Protein AF-A0A3P6THF8-F1 (afdb_monomer_lite)

Structure (mmCIF, N/CA/C/O backbone):
data_AF-A0A3P6THF8-F1
#
_entry.id   AF-A0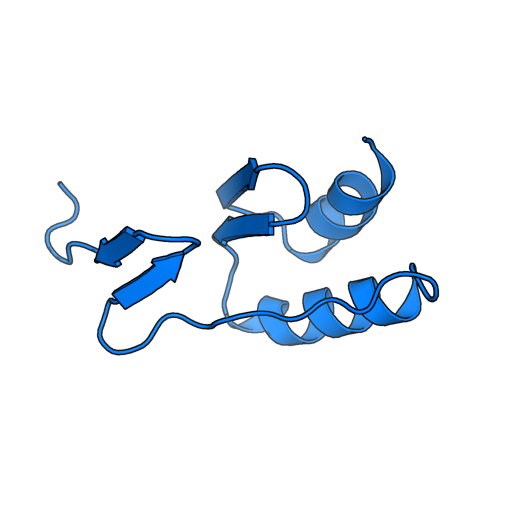A3P6THF8-F1
#
loop_
_atom_site.group_PDB
_atom_site.id
_atom_site.type_symbol
_atom_site.label_atom_id
_atom_site.label_alt_id
_atom_site.label_comp_id
_atom_site.label_asym_id
_atom_site.label_entity_id
_atom_site.label_seq_id
_atom_site.pdbx_PDB_ins_code
_atom_site.Cartn_x
_atom_site.Cartn_y
_atom_site.Cartn_z
_atom_site.occupancy
_atom_site.B_iso_or_equiv
_atom_site.auth_seq_id
_atom_site.auth_comp_id
_atom_site.auth_asym_id
_atom_site.auth_atom_id
_atom_site.pdbx_PDB_model_num
ATOM 1 N N . MET A 1 1 ? 0.459 -12.576 -14.243 1.00 51.00 1 MET A N 1
ATOM 2 C CA . MET A 1 1 ? -0.098 -12.463 -12.878 1.00 51.00 1 MET A CA 1
ATOM 3 C C . MET A 1 1 ? 0.952 -12.515 -11.758 1.00 51.00 1 MET A C 1
ATOM 5 O O . MET A 1 1 ? 0.549 -12.504 -10.619 1.00 51.00 1 MET A O 1
ATOM 9 N N . GLN A 1 2 ? 2.264 -12.615 -12.039 1.00 62.69 2 GLN A N 1
ATOM 10 C CA . GLN A 1 2 ? 3.271 -12.895 -10.994 1.00 62.69 2 GLN A CA 1
ATOM 11 C C . GLN A 1 2 ? 4.197 -11.715 -10.662 1.00 62.69 2 GLN A C 1
ATOM 13 O O . GLN A 1 2 ? 4.834 -11.723 -9.619 1.00 62.69 2 GLN A O 1
ATOM 18 N N . ARG A 1 3 ? 4.318 -10.706 -11.538 1.00 80.69 3 ARG A N 1
ATOM 19 C CA . ARG A 1 3 ? 5.336 -9.654 -11.370 1.00 80.69 3 ARG A CA 1
ATOM 20 C C . ARG A 1 3 ? 5.022 -8.674 -10.242 1.00 80.69 3 ARG A C 1
ATOM 22 O O . ARG A 1 3 ? 5.945 -8.284 -9.543 1.00 80.69 3 ARG A O 1
ATOM 29 N N . LEU A 1 4 ? 3.761 -8.277 -10.069 1.00 85.81 4 LEU A N 1
ATOM 30 C CA . LEU A 1 4 ? 3.404 -7.266 -9.075 1.00 85.81 4 LEU A CA 1
ATOM 31 C C . LEU A 1 4 ? 3.584 -7.811 -7.655 1.00 85.81 4 LEU A C 1
ATOM 33 O O . LEU A 1 4 ? 4.285 -7.209 -6.846 1.00 85.81 4 LEU A O 1
ATOM 37 N N . GLU A 1 5 ? 3.026 -8.989 -7.390 1.00 88.69 5 GLU A N 1
ATOM 38 C CA . GLU A 1 5 ? 3.133 -9.689 -6.112 1.00 88.69 5 GLU A CA 1
ATOM 39 C C . GLU A 1 5 ? 4.587 -10.080 -5.802 1.00 88.69 5 GLU A C 1
ATOM 41 O O . GLU A 1 5 ? 5.041 -9.882 -4.677 1.00 88.69 5 GLU A O 1
ATOM 46 N N . ALA A 1 6 ? 5.355 -10.547 -6.798 1.00 89.62 6 ALA A N 1
ATOM 47 C CA . ALA A 1 6 ? 6.770 -10.890 -6.611 1.00 89.62 6 ALA A CA 1
ATOM 48 C C . ALA A 1 6 ? 7.645 -9.684 -6.236 1.00 89.62 6 ALA A C 1
ATOM 50 O O . ALA A 1 6 ? 8.637 -9.854 -5.531 1.00 89.62 6 ALA A O 1
ATOM 51 N N . ILE A 1 7 ? 7.287 -8.474 -6.679 1.00 89.31 7 ILE A N 1
ATOM 52 C CA . ILE A 1 7 ? 7.963 -7.238 -6.265 1.00 89.31 7 ILE A CA 1
ATOM 53 C C . ILE A 1 7 ? 7.442 -6.794 -4.893 1.00 89.31 7 ILE A C 1
ATOM 55 O O . ILE A 1 7 ? 8.224 -6.463 -4.006 1.00 89.31 7 ILE A O 1
ATOM 59 N N . ALA A 1 8 ? 6.125 -6.795 -4.691 1.00 89.38 8 ALA A N 1
ATOM 60 C CA . ALA A 1 8 ? 5.507 -6.208 -3.508 1.00 89.38 8 ALA A CA 1
ATOM 61 C C . ALA A 1 8 ? 5.711 -7.028 -2.223 1.00 89.38 8 ALA A C 1
ATOM 63 O O . ALA A 1 8 ? 5.912 -6.446 -1.153 1.00 89.38 8 ALA A O 1
ATOM 64 N N . PHE A 1 9 ? 5.664 -8.362 -2.301 1.00 90.75 9 PHE A N 1
ATOM 65 C CA . PHE A 1 9 ? 5.671 -9.224 -1.114 1.00 90.75 9 PHE A CA 1
ATOM 66 C C . PHE A 1 9 ? 7.000 -9.172 -0.348 1.00 90.75 9 PHE A C 1
ATOM 68 O O . PHE A 1 9 ? 6.952 -8.971 0.868 1.00 90.75 9 PHE A O 1
ATOM 75 N N . PRO A 1 10 ? 8.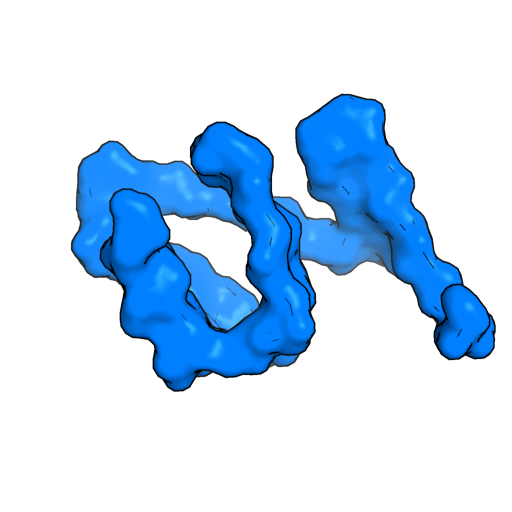179 -9.243 -0.998 1.00 91.38 10 PRO A N 1
ATOM 76 C CA . PRO A 1 10 ? 9.454 -9.086 -0.299 1.00 91.38 10 PRO A CA 1
ATOM 77 C C . PRO A 1 10 ? 9.648 -7.694 0.322 1.00 91.38 10 PRO A C 1
ATOM 79 O O . PRO A 1 10 ? 10.305 -7.570 1.352 1.00 91.38 10 PRO A O 1
ATOM 82 N N . LEU A 1 11 ? 9.076 -6.644 -0.281 1.00 90.06 11 LEU A N 1
ATOM 83 C CA . LEU A 1 11 ? 9.272 -5.254 0.153 1.00 90.06 11 LEU A CA 1
ATOM 84 C C . LEU A 1 11 ? 8.385 -4.872 1.341 1.00 90.06 11 LEU A C 1
ATOM 86 O O . LEU A 1 11 ? 8.828 -4.206 2.280 1.00 90.06 11 LEU A O 1
ATOM 90 N N . ALA A 1 12 ? 7.113 -5.260 1.282 1.00 90.50 12 ALA A N 1
ATOM 91 C CA . ALA A 1 12 ? 6.096 -4.778 2.209 1.00 90.50 12 ALA A CA 1
ATOM 92 C C . ALA A 1 12 ? 5.493 -5.873 3.094 1.00 90.50 12 ALA A C 1
ATOM 94 O O . ALA A 1 12 ? 4.816 -5.543 4.063 1.00 90.50 12 ALA A O 1
ATOM 95 N N . ASN A 1 13 ? 5.734 -7.152 2.787 1.00 91.00 13 ASN A N 1
ATOM 96 C CA . ASN A 1 13 ? 5.153 -8.303 3.481 1.00 91.00 13 ASN A CA 1
ATOM 97 C C . ASN A 1 13 ? 3.684 -8.053 3.903 1.00 91.00 13 ASN A C 1
ATOM 99 O O . ASN A 1 13 ? 3.395 -7.935 5.102 1.00 91.00 13 ASN A O 1
ATOM 103 N N . PRO A 1 14 ? 2.785 -7.829 2.924 1.00 92.81 14 PRO A N 1
ATOM 104 C CA . PRO A 1 14 ? 1.415 -7.420 3.193 1.00 92.81 14 PRO A CA 1
ATOM 105 C C . PRO A 1 14 ? 0.693 -8.461 4.048 1.00 92.81 14 PRO A C 1
ATOM 107 O O . PRO A 1 14 ? 0.817 -9.662 3.823 1.00 92.81 14 PRO A O 1
ATOM 110 N N . LYS A 1 15 ? -0.120 -7.996 5.001 1.00 92.62 15 LYS A N 1
ATOM 111 C CA . LYS A 1 15 ? -1.013 -8.867 5.781 1.00 92.62 15 LYS A CA 1
ATOM 112 C C . LYS A 1 15 ? -2.149 -9.414 4.913 1.00 92.62 15 LYS A C 1
ATOM 114 O O . LYS A 1 15 ? -2.633 -10.513 5.152 1.00 92.62 15 LYS A O 1
ATOM 119 N N . LEU A 1 16 ? -2.587 -8.622 3.938 1.00 91.19 16 LEU A N 1
ATOM 120 C CA . LEU A 1 16 ? -3.643 -8.975 3.001 1.00 91.19 16 LEU A CA 1
ATOM 121 C C . LEU A 1 16 ? -3.340 -8.351 1.642 1.00 91.19 16 LEU A C 1
ATOM 123 O O . LEU A 1 16 ? -2.907 -7.198 1.574 1.00 91.19 16 LEU A O 1
ATOM 127 N N . TRP A 1 17 ? -3.595 -9.118 0.586 1.00 91.69 17 TRP A N 1
ATOM 128 C CA . TRP A 1 17 ? -3.496 -8.683 -0.798 1.00 91.69 17 TRP A CA 1
ATOM 129 C C . TRP A 1 17 ? -4.676 -9.252 -1.581 1.00 91.69 17 TRP A C 1
ATOM 131 O O . TRP A 1 17 ? -4.748 -10.459 -1.812 1.00 91.69 17 TRP A O 1
ATOM 141 N N . LEU A 1 18 ? -5.606 -8.388 -1.968 1.00 90.38 18 LEU A N 1
ATOM 142 C CA . LEU A 1 18 ? -6.752 -8.732 -2.805 1.00 90.38 18 LEU A CA 1
ATOM 143 C C . LEU A 1 18 ? -6.672 -7.912 -4.085 1.00 90.38 18 LEU A C 1
ATOM 145 O O . LEU A 1 18 ? -6.309 -6.740 -4.047 1.00 90.38 18 LEU A O 1
ATOM 149 N N . ARG A 1 19 ? -7.009 -8.520 -5.220 1.00 89.38 19 ARG A N 1
ATOM 150 C CA . ARG A 1 19 ? -6.917 -7.868 -6.527 1.00 89.38 19 ARG A CA 1
ATOM 151 C C . ARG A 1 19 ? -8.209 -8.059 -7.304 1.00 89.38 19 ARG A C 1
ATOM 153 O O . ARG A 1 19 ? -8.696 -9.185 -7.404 1.00 89.38 19 ARG A O 1
ATOM 160 N N . TYR A 1 20 ? -8.716 -6.974 -7.871 1.00 88.19 20 TYR A N 1
ATOM 161 C CA . TYR A 1 20 ? -9.866 -6.950 -8.762 1.00 88.19 20 TYR A CA 1
ATOM 162 C C . TYR A 1 20 ? -9.471 -6.246 -10.061 1.00 88.19 20 TYR A C 1
ATOM 164 O O . TYR A 1 20 ? -9.307 -5.034 -10.090 1.00 88.19 20 TYR A O 1
ATOM 172 N N . VAL A 1 21 ? -9.293 -7.025 -11.132 1.00 88.62 21 VAL A N 1
ATOM 173 C CA . VAL A 1 21 ? -8.776 -6.544 -12.426 1.00 88.62 21 VAL A CA 1
ATOM 174 C C . VAL A 1 21 ? -7.462 -5.763 -12.239 1.00 88.62 21 VAL A C 1
ATOM 176 O O . VAL A 1 21 ? -6.442 -6.392 -11.924 1.00 88.62 21 VAL A O 1
ATOM 179 N N . ASP A 1 22 ? -7.493 -4.439 -12.401 1.00 87.12 22 ASP A N 1
ATOM 180 C CA . ASP A 1 22 ? -6.339 -3.541 -12.305 1.00 87.12 22 ASP A CA 1
ATOM 181 C C . ASP A 1 22 ? -6.183 -2.919 -10.904 1.00 87.12 22 ASP A C 1
ATOM 183 O O . ASP A 1 22 ? -5.104 -2.426 -10.568 1.00 87.12 22 ASP A O 1
ATOM 187 N N . ASP A 1 23 ? -7.209 -3.012 -10.053 1.00 89.62 23 ASP A N 1
ATOM 188 C CA . ASP A 1 23 ? -7.216 -2.477 -8.693 1.00 89.62 23 ASP A CA 1
ATOM 189 C C . ASP A 1 23 ? -6.752 -3.513 -7.664 1.00 89.62 23 ASP A C 1
ATOM 191 O O . ASP A 1 23 ? -7.051 -4.710 -7.748 1.00 89.62 23 ASP A O 1
ATOM 195 N N . ALA A 1 24 ? -6.038 -3.049 -6.638 1.00 90.06 24 ALA A N 1
ATOM 196 C CA . ALA A 1 24 ? -5.582 -3.887 -5.536 1.00 90.06 24 ALA A CA 1
ATOM 197 C C . ALA A 1 24 ? -5.896 -3.252 -4.178 1.00 90.06 24 ALA A C 1
ATOM 199 O O . ALA A 1 24 ? -5.574 -2.093 -3.923 1.00 90.06 24 ALA A O 1
ATOM 200 N N . PHE A 1 25 ? -6.464 -4.054 -3.280 1.00 91.50 25 PHE A N 1
ATOM 201 C CA . PHE A 1 25 ? -6.629 -3.727 -1.871 1.00 91.50 25 PHE A CA 1
ATOM 202 C C . PHE A 1 25 ? -5.535 -4.419 -1.059 1.00 91.50 25 PHE A C 1
ATOM 204 O O . PHE A 1 25 ? -5.399 -5.647 -1.074 1.00 91.50 25 PHE A O 1
ATOM 211 N N . VAL A 1 26 ? -4.736 -3.620 -0.352 1.00 92.00 26 VAL A N 1
ATOM 212 C CA . VAL A 1 26 ? -3.529 -4.095 0.326 1.00 92.00 26 VAL A CA 1
ATOM 213 C C . VAL A 1 26 ? -3.462 -3.577 1.754 1.00 92.00 26 VAL A C 1
ATOM 215 O O . VAL A 1 26 ? -3.639 -2.388 2.011 1.00 92.00 26 VAL A O 1
ATOM 218 N N . ILE A 1 27 ? -3.156 -4.469 2.695 1.00 92.25 27 ILE A N 1
ATOM 219 C CA . ILE A 1 27 ? -2.893 -4.102 4.090 1.00 92.25 27 ILE A CA 1
ATOM 220 C C . ILE A 1 27 ? -1.396 -4.252 4.339 1.00 92.25 27 ILE A C 1
ATOM 222 O O . ILE A 1 27 ? -0.875 -5.365 4.394 1.00 92.25 27 ILE A O 1
ATOM 226 N N . VAL A 1 28 ? -0.703 -3.127 4.508 1.00 92.62 28 VAL A N 1
ATOM 227 C CA . VAL A 1 28 ? 0.752 -3.058 4.726 1.00 92.62 28 VAL A CA 1
ATOM 228 C C . VAL A 1 28 ? 1.086 -2.123 5.884 1.00 92.62 28 VAL A C 1
ATOM 230 O O . VAL A 1 28 ? 0.269 -1.299 6.300 1.00 92.62 28 VAL A O 1
ATOM 233 N N . ARG A 1 29 ? 2.315 -2.207 6.407 1.00 92.06 29 ARG A N 1
ATOM 234 C CA . ARG A 1 29 ? 2.787 -1.239 7.404 1.00 92.06 29 ARG A CA 1
ATOM 235 C C . ARG A 1 29 ? 2.898 0.150 6.774 1.00 92.06 29 ARG A C 1
ATOM 237 O O . ARG A 1 29 ? 3.516 0.307 5.725 1.00 92.06 29 ARG A O 1
ATOM 244 N N . LYS A 1 30 ? 2.389 1.178 7.465 1.00 90.44 30 LYS A N 1
ATOM 245 C CA . LYS A 1 30 ? 2.385 2.576 6.985 1.00 90.44 30 LYS A CA 1
ATOM 246 C C . LYS A 1 30 ? 3.769 3.066 6.538 1.00 90.44 30 LYS A C 1
ATOM 248 O O . LYS A 1 30 ? 3.873 3.755 5.531 1.00 90.44 30 LYS A O 1
ATOM 253 N N . VAL A 1 31 ? 4.829 2.656 7.241 1.00 91.56 31 VAL A N 1
ATOM 254 C CA . VAL A 1 31 ? 6.224 3.015 6.917 1.00 91.56 31 VAL A CA 1
ATOM 255 C C . VAL A 1 31 ? 6.717 2.446 5.580 1.00 91.56 31 VAL A C 1
ATOM 257 O O . VAL A 1 31 ? 7.602 3.023 4.963 1.00 91.56 31 VAL A O 1
ATOM 260 N N . GLN A 1 32 ? 6.135 1.344 5.102 1.00 91.00 32 GLN A N 1
ATOM 261 C CA . GLN A 1 32 ? 6.513 0.708 3.836 1.00 91.00 32 GLN A CA 1
ATOM 262 C C . GLN A 1 32 ? 5.703 1.238 2.645 1.00 91.00 32 GLN A C 1
ATOM 264 O O . GLN A 1 32 ? 6.070 0.981 1.503 1.00 91.00 32 GLN A O 1
ATOM 269 N N . LEU A 1 33 ? 4.626 1.993 2.887 1.00 90.19 33 LEU A N 1
ATOM 270 C CA . LEU A 1 33 ? 3.679 2.412 1.853 1.00 90.19 33 LEU A CA 1
ATOM 271 C C . LEU A 1 33 ? 4.325 3.305 0.777 1.00 90.19 33 LEU A C 1
ATOM 273 O O . LEU A 1 33 ? 4.084 3.106 -0.411 1.00 90.19 33 LEU A O 1
ATOM 277 N N . GLU A 1 34 ? 5.122 4.302 1.182 1.00 92.00 34 GLU A N 1
ATOM 278 C CA . GLU A 1 34 ? 5.855 5.187 0.255 1.00 92.00 34 GLU A CA 1
ATOM 279 C C . GLU A 1 34 ? 6.905 4.425 -0.541 1.00 92.00 34 GLU A C 1
ATOM 281 O O . GLU A 1 34 ? 6.951 4.515 -1.766 1.00 92.00 34 GLU A O 1
ATOM 286 N N . HIS A 1 35 ? 7.712 3.629 0.156 1.00 91.62 35 HIS A N 1
ATOM 287 C CA . HIS A 1 35 ? 8.771 2.858 -0.471 1.00 91.62 35 HIS A CA 1
ATOM 288 C C . HIS A 1 35 ? 8.213 1.871 -1.504 1.00 91.62 35 HIS A C 1
ATOM 290 O O . HIS A 1 35 ? 8.669 1.863 -2.645 1.00 91.62 35 HIS A O 1
ATOM 296 N N . LEU A 1 36 ? 7.172 1.114 -1.140 1.00 91.75 36 LEU A N 1
ATOM 297 C CA . LEU A 1 36 ? 6.499 0.188 -2.046 1.00 91.75 36 LEU A CA 1
ATOM 298 C C . LEU A 1 36 ? 5.975 0.917 -3.288 1.00 91.75 36 LEU A C 1
ATOM 300 O O . LEU A 1 36 ? 6.265 0.505 -4.405 1.00 91.75 36 LEU A O 1
ATOM 304 N N . HIS A 1 37 ? 5.248 2.021 -3.107 1.00 92.56 37 HIS A N 1
ATOM 305 C CA . HIS A 1 37 ? 4.666 2.773 -4.218 1.00 92.56 37 HIS A CA 1
ATOM 306 C C . HIS A 1 37 ? 5.719 3.289 -5.211 1.00 92.56 37 HIS A C 1
ATOM 308 O O . HIS A 1 37 ? 5.521 3.206 -6.425 1.00 92.56 37 HIS A O 1
ATOM 314 N N . ASN A 1 38 ? 6.851 3.778 -4.704 1.00 93.31 38 ASN A N 1
ATOM 315 C CA . ASN A 1 38 ? 7.942 4.263 -5.544 1.00 93.31 38 ASN A CA 1
ATOM 316 C C . ASN A 1 38 ? 8.609 3.119 -6.315 1.00 93.31 38 ASN A C 1
ATOM 318 O O . ASN A 1 38 ? 8.843 3.252 -7.515 1.00 93.31 38 ASN A O 1
ATOM 322 N N . ILE A 1 39 ? 8.867 1.982 -5.660 1.00 93.00 39 ILE A N 1
ATOM 323 C CA . ILE A 1 39 ? 9.464 0.816 -6.324 1.00 93.00 39 ILE A CA 1
ATOM 324 C C . ILE A 1 39 ? 8.529 0.250 -7.395 1.00 93.00 39 ILE A C 1
ATOM 326 O O . ILE A 1 39 ? 8.995 -0.084 -8.484 1.00 93.00 39 ILE A O 1
ATOM 330 N N . LEU A 1 40 ? 7.221 0.180 -7.130 1.00 91.19 40 LEU A N 1
ATOM 331 C CA . LEU A 1 40 ? 6.243 -0.289 -8.113 1.00 91.19 40 LEU A CA 1
ATOM 332 C C . LEU A 1 40 ? 6.243 0.581 -9.375 1.00 91.19 40 LEU A C 1
ATOM 334 O O . LEU A 1 40 ? 6.386 0.050 -10.475 1.00 91.19 40 LEU A O 1
ATOM 338 N N . ASN A 1 41 ? 6.172 1.906 -9.217 1.00 92.56 41 ASN A N 1
ATOM 339 C CA . ASN A 1 41 ? 6.218 2.841 -10.345 1.00 92.56 41 ASN A CA 1
ATOM 340 C C . ASN A 1 41 ? 7.567 2.823 -11.086 1.00 92.56 41 ASN A C 1
ATOM 342 O O . ASN A 1 41 ? 7.597 2.975 -12.303 1.00 92.56 41 ASN A O 1
ATOM 346 N N . ALA A 1 42 ? 8.684 2.621 -10.381 1.00 92.25 42 ALA A N 1
ATOM 347 C CA . ALA A 1 42 ? 10.008 2.559 -11.003 1.00 92.25 42 ALA A CA 1
ATOM 348 C C . ALA A 1 42 ? 10.252 1.243 -11.764 1.00 92.25 42 ALA A C 1
ATOM 350 O O . ALA A 1 42 ? 10.902 1.238 -12.808 1.00 92.25 42 ALA A O 1
ATOM 351 N N . THR A 1 43 ? 9.742 0.122 -11.248 1.00 90.38 43 THR A N 1
ATOM 352 C CA . THR A 1 43 ? 10.019 -1.221 -11.794 1.00 90.38 43 THR A CA 1
ATOM 353 C C . THR A 1 43 ? 9.098 -1.576 -12.961 1.00 90.38 43 THR A C 1
ATOM 355 O O . THR A 1 43 ? 9.450 -2.396 -13.810 1.00 90.38 43 THR A O 1
ATOM 358 N N . LEU A 1 44 ? 7.913 -0.967 -13.021 1.00 88.25 44 LEU A N 1
ATOM 359 C CA . LEU A 1 44 ? 6.906 -1.219 -14.049 1.00 88.25 44 LEU A CA 1
ATOM 360 C C . LEU A 1 44 ? 6.592 0.083 -14.803 1.00 88.25 44 LEU A C 1
ATOM 362 O O . LEU A 1 44 ? 5.492 0.607 -14.678 1.00 88.25 44 LEU A O 1
ATOM 366 N N . PRO A 1 45 ? 7.523 0.600 -15.626 1.00 82.19 45 PRO A N 1
ATOM 367 C CA . PRO A 1 45 ? 7.398 1.925 -16.243 1.00 82.19 45 PRO A CA 1
ATOM 368 C C . PRO A 1 45 ? 6.210 2.066 -17.211 1.00 82.19 45 PRO A C 1
ATOM 370 O O . PRO A 1 45 ? 5.815 3.179 -17.537 1.00 82.19 45 PRO A O 1
ATOM 373 N N . GLY A 1 46 ? 5.631 0.953 -17.675 1.00 88.31 46 GLY A N 1
ATOM 374 C CA . GLY A 1 46 ? 4.428 0.949 -18.515 1.00 88.31 46 GLY A CA 1
ATOM 375 C C . GLY A 1 46 ? 3.112 1.096 -17.743 1.00 88.31 46 GLY A C 1
ATOM 376 O O . GLY A 1 46 ? 2.062 1.189 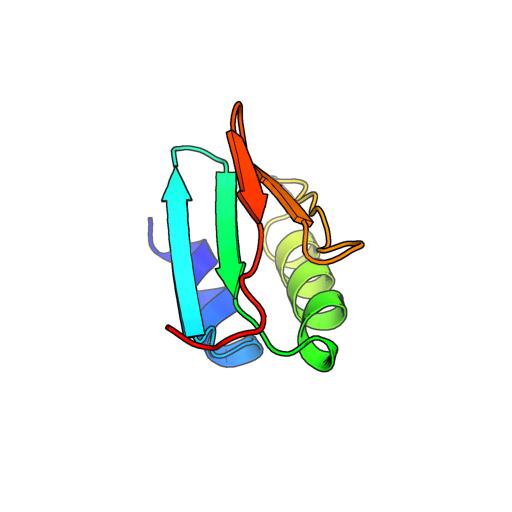-18.372 1.00 88.31 46 GLY A O 1
ATOM 377 N N . ILE A 1 47 ? 3.147 1.089 -16.407 1.00 88.50 47 ILE A N 1
ATOM 378 C CA . ILE A 1 47 ? 1.969 1.205 -15.543 1.00 88.50 47 ILE A CA 1
ATOM 379 C C . ILE A 1 47 ? 2.250 2.280 -14.499 1.00 88.50 47 ILE A C 1
ATOM 381 O O . ILE A 1 47 ? 3.207 2.191 -13.733 1.00 88.50 47 ILE A O 1
ATOM 385 N N . LYS A 1 48 ? 1.381 3.287 -14.430 1.00 90.94 48 LYS A N 1
ATOM 386 C CA . LYS A 1 48 ? 1.430 4.284 -13.364 1.00 90.94 48 LYS A CA 1
ATOM 387 C C . LYS A 1 48 ? 0.536 3.827 -12.221 1.00 90.94 48 LYS A C 1
ATOM 389 O O . LYS A 1 48 ? -0.684 3.871 -12.340 1.00 90.94 48 LYS A O 1
ATOM 394 N N . PHE A 1 49 ? 1.139 3.413 -11.114 1.00 91.44 49 PHE A N 1
ATOM 395 C CA . PHE A 1 49 ? 0.385 3.072 -9.916 1.00 91.44 49 PHE A CA 1
ATOM 396 C C . PHE A 1 49 ? -0.103 4.349 -9.247 1.00 91.44 49 PHE A C 1
ATOM 398 O O . PHE A 1 49 ? 0.678 5.265 -8.982 1.00 91.44 49 PHE A O 1
ATOM 405 N N . THR A 1 50 ? -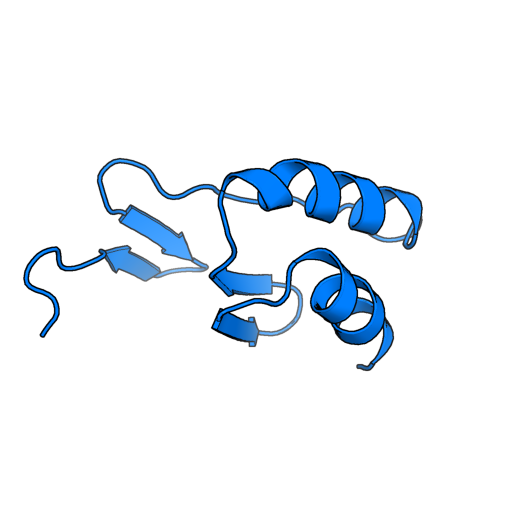1.387 4.377 -8.921 1.00 92.31 50 THR A N 1
ATOM 406 C CA . THR A 1 50 ? -2.000 5.325 -7.992 1.00 92.31 50 THR A CA 1
ATOM 407 C C . THR A 1 50 ? -2.334 4.583 -6.698 1.00 92.31 50 THR A C 1
ATOM 409 O O . THR A 1 50 ? -2.289 3.355 -6.638 1.00 92.31 50 THR A O 1
ATOM 412 N N . ARG A 1 51 ? -2.568 5.315 -5.610 1.00 91.19 51 ARG A N 1
ATOM 413 C CA . ARG A 1 51 ? -3.026 4.710 -4.356 1.00 91.19 51 ARG A CA 1
ATOM 414 C C . ARG A 1 51 ? -3.913 5.683 -3.609 1.00 91.19 51 ARG A C 1
ATOM 416 O O . ARG A 1 51 ? -3.650 6.887 -3.599 1.00 91.19 51 ARG A O 1
ATOM 423 N N . GLU A 1 52 ? -4.857 5.118 -2.889 1.00 91.12 52 GLU A N 1
ATOM 424 C CA . GLU A 1 52 ? -5.634 5.812 -1.879 1.00 91.12 52 GLU A CA 1
ATOM 425 C C . GLU A 1 52 ? -5.159 5.366 -0.494 1.00 91.12 52 GLU A C 1
ATOM 427 O O . GLU A 1 52 ? -4.611 4.272 -0.325 1.00 91.12 52 GLU A O 1
ATOM 432 N N . LYS A 1 53 ? -5.277 6.249 0.498 1.00 90.31 53 LYS A N 1
ATOM 433 C CA . LYS A 1 53 ? -4.884 5.969 1.884 1.00 90.31 53 LYS A CA 1
ATOM 434 C C . LYS A 1 53 ? -6.128 6.003 2.753 1.00 90.31 53 LYS A C 1
ATOM 436 O O . LYS A 1 53 ? -7.001 6.835 2.540 1.00 90.31 53 LYS A O 1
ATOM 441 N N . GLU A 1 54 ? -6.159 5.136 3.758 1.00 91.31 54 GLU A N 1
ATOM 442 C CA . GLU A 1 54 ? -7.199 5.178 4.781 1.00 91.31 54 GLU A CA 1
ATOM 443 C C . GLU A 1 54 ? -7.177 6.545 5.487 1.00 91.31 54 GLU A C 1
ATOM 445 O O . GLU A 1 54 ? -6.114 7.007 5.923 1.00 91.31 54 GLU A O 1
ATOM 450 N N . SER A 1 55 ? -8.349 7.166 5.614 1.00 91.62 55 SER A N 1
ATOM 451 C CA . SER A 1 55 ? -8.592 8.387 6.390 1.00 91.62 55 SER A CA 1
ATOM 452 C C . SER A 1 55 ? -9.863 8.206 7.209 1.00 91.62 55 SER A C 1
ATOM 454 O O . SER A 1 55 ? -10.831 7.643 6.712 1.00 91.62 55 SER A O 1
ATOM 456 N N . ASP A 1 56 ? -9.870 8.646 8.469 1.00 92.31 56 ASP A N 1
ATOM 457 C CA . ASP A 1 56 ? -11.039 8.541 9.362 1.00 92.31 56 ASP A CA 1
ATOM 458 C C . ASP A 1 56 ? -11.647 7.128 9.433 1.00 92.31 56 ASP A C 1
ATOM 460 O O . ASP A 1 56 ? -12.864 6.942 9.390 1.00 92.31 56 ASP A O 1
ATOM 464 N N . ALA A 1 57 ? -10.772 6.118 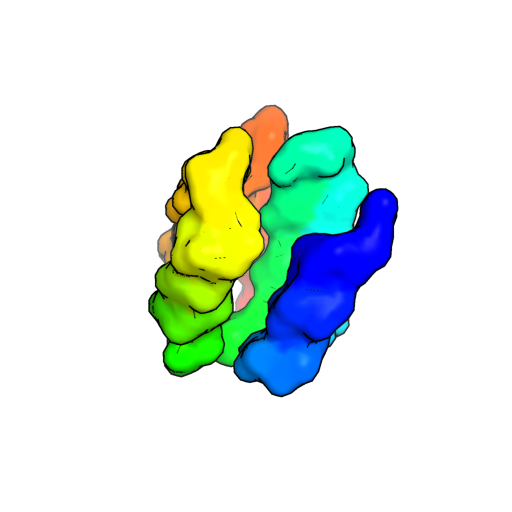9.514 1.00 91.69 57 ALA A N 1
ATOM 465 C CA . ALA A 1 57 ? -11.122 4.696 9.501 1.00 91.69 57 ALA A CA 1
ATOM 466 C C . ALA A 1 57 ? -11.871 4.232 8.240 1.00 91.69 57 ALA A C 1
ATOM 468 O O . ALA A 1 57 ? -12.528 3.193 8.260 1.00 91.69 57 ALA A O 1
ATOM 469 N N . LYS A 1 58 ? -11.783 4.987 7.144 1.00 93.12 58 LYS A N 1
ATOM 470 C CA . LYS A 1 58 ? -12.476 4.721 5.887 1.00 93.12 58 LYS A CA 1
ATOM 471 C C . LYS A 1 58 ? -11.492 4.670 4.724 1.00 93.12 58 LYS A C 1
ATOM 473 O O . LYS A 1 58 ? -10.519 5.423 4.684 1.00 93.12 58 LYS A O 1
ATOM 478 N N . LEU A 1 59 ? -11.757 3.788 3.770 1.00 93.44 59 LEU A N 1
ATOM 479 C CA . LEU A 1 59 ? -11.018 3.687 2.518 1.00 93.44 59 LEU A CA 1
ATOM 480 C C . LEU A 1 59 ? -12.009 3.453 1.369 1.00 93.44 59 LEU A C 1
ATOM 482 O O . LEU A 1 59 ? -12.721 2.445 1.399 1.00 93.44 59 LEU A O 1
ATOM 486 N N . PRO A 1 60 ? -12.078 4.347 0.371 1.00 92.25 60 PRO A N 1
ATOM 487 C CA . PRO A 1 60 ? -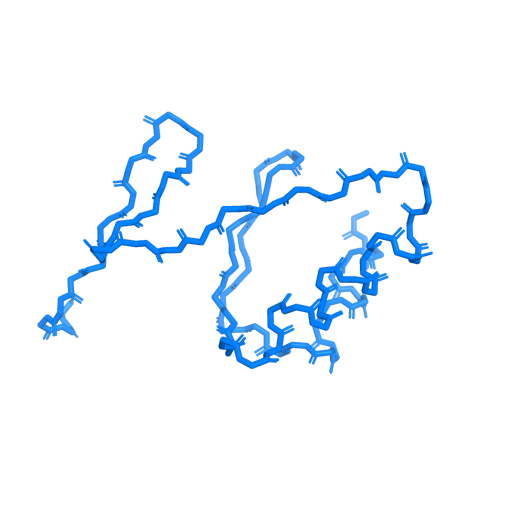12.820 4.068 -0.851 1.00 92.25 60 PRO A CA 1
ATOM 488 C C . PRO A 1 60 ? -12.152 2.912 -1.604 1.00 92.25 60 PRO A C 1
ATOM 490 O O . PRO A 1 60 ? -10.926 2.825 -1.680 1.00 92.25 60 PRO A O 1
ATOM 493 N N . PHE A 1 61 ? -12.951 1.996 -2.138 1.00 90.31 61 PHE A N 1
ATOM 494 C CA . PHE A 1 61 ? -12.463 0.924 -2.996 1.00 90.31 61 PHE A CA 1
ATOM 495 C C . PHE A 1 61 ? -13.526 0.584 -4.038 1.00 90.31 61 PHE A C 1
ATOM 497 O O . PHE A 1 61 ? -14.573 0.043 -3.690 1.00 90.31 61 PHE A O 1
ATOM 504 N N . LEU A 1 62 ? -13.255 0.881 -5.313 1.00 89.12 62 LEU A N 1
ATOM 505 C CA . LEU A 1 62 ? -14.244 0.766 -6.393 1.00 89.12 62 LEU A CA 1
ATOM 506 C C . LEU A 1 62 ? -15.534 1.529 -6.020 1.00 89.12 62 LEU A C 1
ATOM 508 O O . LEU A 1 62 ? -15.469 2.690 -5.624 1.00 89.12 62 LEU A O 1
ATOM 512 N N . ASP A 1 63 ? -16.688 0.863 -6.085 1.00 89.94 63 ASP A N 1
ATOM 513 C CA . ASP A 1 63 ? -18.000 1.419 -5.735 1.00 89.94 63 ASP A CA 1
ATOM 514 C C . ASP A 1 63 ? -18.388 1.195 -4.259 1.00 89.94 63 ASP A C 1
ATOM 516 O O . ASP A 1 63 ? -19.546 1.389 -3.879 1.00 89.94 63 ASP A O 1
ATOM 520 N N . VAL A 1 64 ? -17.449 0.759 -3.406 1.00 91.12 64 VAL A N 1
ATOM 521 C CA . VAL A 1 64 ? -17.698 0.510 -1.978 1.00 91.12 64 VAL A CA 1
ATOM 522 C C . VAL A 1 64 ? -16.811 1.365 -1.074 1.00 91.12 64 VAL A C 1
ATOM 524 O O . VAL A 1 64 ? -15.689 1.732 -1.413 1.00 91.12 64 VAL A O 1
ATOM 527 N N . LEU A 1 65 ? -17.311 1.670 0.126 1.00 93.06 65 LEU A N 1
ATOM 528 C CA . LEU A 1 65 ? -16.548 2.337 1.178 1.00 93.06 65 LEU A CA 1
ATOM 529 C C . LEU A 1 65 ? -16.222 1.328 2.275 1.00 93.06 65 LEU A C 1
ATOM 531 O O . LEU A 1 65 ? -17.107 0.888 3.011 1.00 93.06 65 LEU A O 1
ATOM 535 N N . LEU A 1 66 ? -14.949 0.968 2.398 1.00 91.31 66 LEU A N 1
ATOM 536 C CA . LEU A 1 66 ? -14.484 0.090 3.463 1.00 91.31 66 LEU A CA 1
ATOM 537 C C . LEU A 1 66 ? -14.339 0.906 4.742 1.00 91.31 66 LEU A C 1
ATOM 539 O O . LEU A 1 66 ? -13.624 1.905 4.758 1.00 91.31 66 LEU A O 1
ATOM 543 N N . GLN A 1 67 ? -14.991 0.473 5.817 1.00 92.62 67 GLN A N 1
ATOM 544 C CA . GLN A 1 67 ? -14.848 1.075 7.137 1.00 92.62 67 GLN A CA 1
ATOM 545 C C . GLN A 1 67 ? -14.166 0.084 8.076 1.00 92.62 67 GLN A C 1
ATOM 547 O O . GLN A 1 67 ? -14.656 -1.023 8.297 1.00 92.62 67 GLN A O 1
ATOM 552 N N . ARG A 1 68 ? -13.028 0.485 8.642 1.00 89.62 68 ARG A N 1
ATOM 553 C CA . ARG A 1 68 ? -12.333 -0.295 9.659 1.00 89.62 68 ARG A CA 1
ATOM 554 C C . ARG A 1 68 ? -13.096 -0.180 10.973 1.00 89.62 68 ARG A C 1
ATOM 556 O O . ARG A 1 68 ? -13.221 0.909 11.531 1.00 89.62 68 ARG A O 1
ATOM 563 N N . GLN A 1 69 ? -13.577 -1.311 11.476 1.00 87.50 69 GLN A N 1
ATOM 564 C CA . GLN A 1 69 ? -14.118 -1.378 12.827 1.00 87.50 69 GLN A CA 1
ATOM 565 C C . GLN A 1 69 ? -12.958 -1.345 13.832 1.00 87.50 69 GLN A C 1
ATOM 567 O O . GLN A 1 69 ? -11.909 -1.960 13.622 1.00 87.50 69 GLN A O 1
ATOM 572 N N . LEU A 1 70 ? -13.101 -0.533 14.879 1.00 78.12 70 LEU A N 1
ATOM 573 C CA . LEU A 1 70 ? -12.068 -0.337 15.904 1.00 78.12 70 LEU A CA 1
ATOM 574 C C . LEU A 1 70 ? -12.168 -1.359 17.042 1.00 78.12 70 LEU A C 1
ATOM 576 O O . LEU A 1 70 ? -11.237 -1.466 17.836 1.00 78.12 70 LEU A O 1
ATOM 580 N N . ASP A 1 71 ? -13.275 -2.091 17.116 1.00 78.50 71 ASP A N 1
ATOM 581 C CA . ASP A 1 71 ? -13.585 -3.066 18.162 1.00 78.50 71 ASP A CA 1
ATOM 582 C C . ASP A 1 71 ? -12.946 -4.444 17.927 1.00 78.50 71 ASP A C 1
ATOM 584 O O . ASP A 1 71 ? -12.923 -5.265 18.839 1.00 78.50 71 ASP A O 1
ATOM 588 N N . GLY A 1 72 ? -12.329 -4.671 16.763 1.00 60.78 72 GLY A N 1
ATOM 589 C CA . GLY A 1 72 ? -11.520 -5.865 16.504 1.00 60.78 72 GLY A CA 1
ATOM 590 C C . GLY A 1 72 ? -12.318 -7.169 16.423 1.00 60.78 72 GLY A C 1
ATOM 591 O O . GLY A 1 72 ? -11.704 -8.235 16.507 1.00 60.78 72 GLY A O 1
ATOM 592 N N . THR A 1 73 ? -13.639 -7.074 16.254 1.00 48.66 73 THR A N 1
ATOM 593 C CA . THR A 1 73 ? -14.538 -8.199 15.953 1.00 48.66 73 THR A CA 1
ATOM 594 C C . THR A 1 73 ? -14.733 -8.388 14.455 1.00 48.66 73 THR A C 1
ATOM 596 O O . THR A 1 73 ? -14.687 -7.385 13.707 1.00 48.66 73 THR A O 1
#

Organism: Dibothriocephalus latus (NCBI:txid60516)

Secondary structure (DSSP, 8-state):
--HHHHHHHHHH--SEEEEETTEEEEE--HHHHHHHHHHHHHH-TTS-------BTTEEEETTEEEE--SS--

Sequence (73 aa):
MQRLEAIAFPLANPKLWLRYVDDAFVIVRKVQLEHLHNILNATLPGIKFTREKESDAKLPFLDVLLQRQLDGT

Foldseek 3Di:
DCVLCVLQCVQFVWPDWDDDPPDIDTHGDPVSPVVSQVCSCVVCVVDRDDDDDDDPQWDDDDPDIDGDDPVPD

Radius of gyration: 12.93 Å; chains: 1; bounding box: 28×21×37 Å

pLDDT: mean 88.33, std 8.49, range [48.66, 93.44]